Protein AF-A0A9D5Z965-F1 (afdb_monomer_lite)

pLDDT: mean 73.24, std 17.4, range [37.5, 94.12]

Secondary structure (DSSP, 8-state):
-------SSS---EEETT--BTTB---EEE-TT--HHHHHHHHHHHHHHHHHTS---HHHHHHHHHHHHHHHHHHHHHS-SBPTTTSSBHHHHHHHHHHHHHHHHT--HHHHHH------------

Sequence (126 aa):
MIQAACLLKEERFILYPHCQRANDATPVIAWAGWNHLQQAQALAGFFLAMRDQEGWPAERLVPLLGGLLELLPWLQQWHNELDPGFGIGMGDYFAGFVAEELRNLGWSEPEVRAWTPPQSVRRWGA

Radius of gyration: 15.41 Å; chains: 1; bounding box: 47×33×36 Å

Foldseek 3Di:
DFDWPDDDDQWTWTWDPLLADPPGPDTDIDTPPDDLLNVLVVLVVSLCCCCPPVVDALLSSLQSLLVLVVSLVVQVVPQQPQDPVPRGGSSVVSVVVSVVVCVVNVHDPVCSPVDDDDDPPPPDDD

Structure (mmCIF, N/CA/C/O backbone):
data_AF-A0A9D5Z965-F1
#
_entry.id   AF-A0A9D5Z965-F1
#
loop_
_atom_site.group_PDB
_atom_site.id
_atom_site.type_symbol
_atom_site.label_atom_id
_atom_site.label_alt_id
_atom_site.label_comp_id
_atom_site.label_asym_id
_atom_site.label_entity_id
_atom_site.label_seq_id
_atom_site.pdbx_PDB_ins_code
_atom_site.Cartn_x
_atom_site.Cartn_y
_atom_site.Cartn_z
_atom_site.occupancy
_atom_site.B_iso_or_equiv
_atom_site.auth_seq_id
_atom_site.auth_comp_id
_atom_site.auth_asym_id
_atom_site.auth_atom_id
_atom_site.pdbx_PDB_model_num
ATOM 1 N N . MET A 1 1 ? -12.847 -2.385 -1.802 1.00 40.44 1 MET A N 1
ATOM 2 C CA . MET A 1 1 ? -14.029 -1.780 -2.479 1.00 40.44 1 MET A CA 1
ATOM 3 C C . MET A 1 1 ? -13.739 -0.334 -2.877 1.00 40.44 1 MET A C 1
ATOM 5 O O . MET A 1 1 ? -14.222 0.610 -2.259 1.00 40.44 1 MET A O 1
ATOM 9 N N . ILE A 1 2 ? -12.925 -0.172 -3.917 1.00 40.56 2 ILE A N 1
ATOM 10 C CA . ILE A 1 2 ? -12.724 1.095 -4.620 1.00 40.56 2 ILE A CA 1
ATOM 11 C C . ILE A 1 2 ? -13.9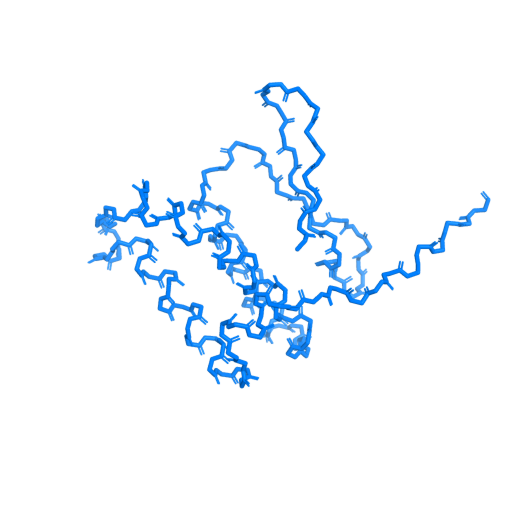46 1.289 -5.528 1.00 40.56 2 ILE A C 1
ATOM 13 O O . ILE A 1 2 ? -14.217 0.447 -6.382 1.00 40.56 2 ILE A O 1
ATOM 17 N N . GLN A 1 3 ? -14.731 2.353 -5.334 1.00 38.38 3 GLN A N 1
ATOM 18 C CA . GLN A 1 3 ? -15.795 2.689 -6.285 1.00 38.38 3 GLN A CA 1
ATOM 19 C C . GLN A 1 3 ? -15.175 3.428 -7.471 1.00 38.38 3 GLN A C 1
ATOM 21 O O . GLN A 1 3 ? -14.956 4.637 -7.427 1.00 38.38 3 GLN A O 1
ATOM 26 N N . ALA A 1 4 ? -14.903 2.687 -8.543 1.00 40.25 4 ALA A N 1
ATOM 27 C CA . ALA A 1 4 ? -14.579 3.260 -9.839 1.00 40.25 4 ALA A CA 1
ATOM 28 C C . ALA A 1 4 ? -15.867 3.787 -10.495 1.00 40.25 4 ALA A C 1
ATOM 30 O O . ALA A 1 4 ? -16.719 3.013 -10.933 1.00 40.25 4 ALA A O 1
ATOM 31 N N . ALA A 1 5 ? -16.020 5.108 -10.568 1.00 40.19 5 ALA A N 1
ATOM 32 C CA . ALA A 1 5 ? -17.024 5.733 -11.421 1.00 40.19 5 ALA A CA 1
ATOM 33 C C . ALA A 1 5 ? -16.434 5.861 -12.833 1.00 40.19 5 ALA A C 1
ATOM 35 O O . ALA A 1 5 ? -15.628 6.746 -13.108 1.00 40.19 5 ALA A O 1
ATOM 36 N N . CYS A 1 6 ? -16.793 4.934 -13.721 1.00 38.41 6 CYS A N 1
ATOM 37 C CA . CYS A 1 6 ? -16.356 4.949 -15.112 1.00 38.41 6 CYS A CA 1
ATOM 38 C C . CYS A 1 6 ? -17.302 5.837 -15.932 1.00 38.41 6 CYS A C 1
ATOM 40 O O . CYS A 1 6 ? -18.370 5.388 -16.345 1.00 38.41 6 CYS A O 1
ATOM 42 N N . LEU A 1 7 ? -16.929 7.097 -16.161 1.00 40.84 7 LEU A N 1
ATOM 43 C CA . LEU A 1 7 ? -17.565 7.941 -17.172 1.00 40.84 7 LEU A CA 1
ATOM 44 C C . LEU A 1 7 ? -16.489 8.483 -18.121 1.00 40.84 7 LEU A C 1
ATOM 46 O O . LEU A 1 7 ? -15.759 9.406 -17.795 1.00 40.84 7 LEU A O 1
ATOM 50 N N . LEU A 1 8 ? -16.466 7.892 -19.318 1.00 39.56 8 LEU A N 1
ATOM 51 C CA . LEU A 1 8 ? -15.705 8.263 -20.517 1.00 39.56 8 LEU A CA 1
ATOM 52 C C . LEU A 1 8 ? -14.207 7.909 -20.599 1.00 39.56 8 LEU A C 1
ATOM 54 O O . LEU A 1 8 ? -13.523 7.572 -19.639 1.00 39.56 8 LEU A O 1
ATOM 58 N N . LYS A 1 9 ? -13.746 7.854 -21.855 1.00 50.88 9 LYS A N 1
ATOM 59 C CA . LYS A 1 9 ? -12.650 6.998 -22.326 1.00 50.88 9 LYS A CA 1
ATOM 60 C C . LYS A 1 9 ? -11.239 7.480 -21.952 1.00 50.88 9 LYS A C 1
ATOM 62 O O . LYS A 1 9 ? -10.343 6.657 -22.041 1.00 50.88 9 LYS A O 1
ATOM 67 N N . GLU A 1 10 ? -11.048 8.714 -21.479 1.00 44.72 10 GLU A N 1
ATOM 68 C CA . GLU A 1 10 ? -9.703 9.297 -21.257 1.00 44.72 10 GLU A CA 1
ATOM 69 C C . GLU A 1 10 ? -9.540 10.120 -19.954 1.00 44.72 10 GLU A C 1
ATOM 71 O O . GLU A 1 10 ? -8.445 10.585 -19.665 1.00 44.72 10 GLU A O 1
ATOM 76 N N . GLU A 1 11 ? -10.567 10.264 -19.107 1.00 42.84 11 GLU A N 1
ATOM 77 C CA . GLU A 1 11 ? -10.434 10.935 -17.798 1.00 42.84 11 GLU A CA 1
ATOM 78 C C . GLU A 1 11 ? -11.118 10.100 -16.704 1.00 42.84 11 GLU A C 1
ATOM 80 O O . GLU A 1 11 ? -12.336 10.082 -16.564 1.00 42.84 11 GLU A O 1
ATOM 85 N N . ARG A 1 12 ? -10.324 9.344 -15.940 1.00 59.06 12 ARG A N 1
ATOM 86 C CA . ARG A 1 12 ? -10.777 8.409 -14.891 1.00 59.06 12 ARG A CA 1
ATOM 87 C C . ARG A 1 12 ? -10.188 8.741 -13.520 1.00 59.06 12 ARG A C 1
ATOM 89 O O . ARG A 1 12 ? -9.107 8.290 -13.161 1.00 59.06 12 ARG A O 1
ATOM 96 N N . PHE A 1 13 ? -10.903 9.518 -12.725 1.00 53.66 13 PHE A N 1
ATOM 97 C CA . PHE A 1 13 ? -10.512 9.738 -11.334 1.00 53.66 13 PHE A CA 1
ATOM 98 C C . PHE A 1 13 ? -10.807 8.482 -10.503 1.00 53.66 13 PHE A C 1
ATOM 100 O O . PHE A 1 13 ? -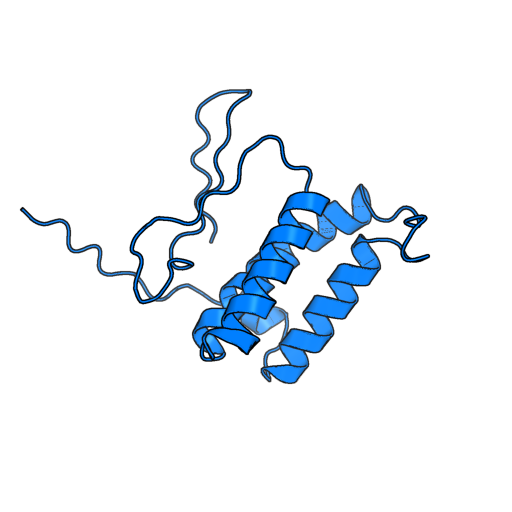11.924 7.961 -10.536 1.00 53.66 13 PHE A O 1
ATOM 107 N N . ILE A 1 14 ? -9.818 7.994 -9.749 1.00 60.44 14 ILE A N 1
ATOM 108 C CA . ILE A 1 14 ? -10.017 6.915 -8.774 1.00 60.44 14 ILE A CA 1
ATOM 109 C C . ILE A 1 14 ? -10.293 7.567 -7.424 1.00 60.44 14 ILE A C 1
ATOM 111 O O . ILE A 1 14 ? -9.432 8.248 -6.864 1.00 60.44 14 ILE A O 1
ATOM 115 N N . LEU A 1 15 ? -11.506 7.371 -6.914 1.00 60.91 15 LEU A N 1
ATOM 116 C CA . LEU A 1 15 ? -11.891 7.820 -5.584 1.00 60.91 15 LEU A CA 1
ATOM 117 C C . LEU A 1 15 ?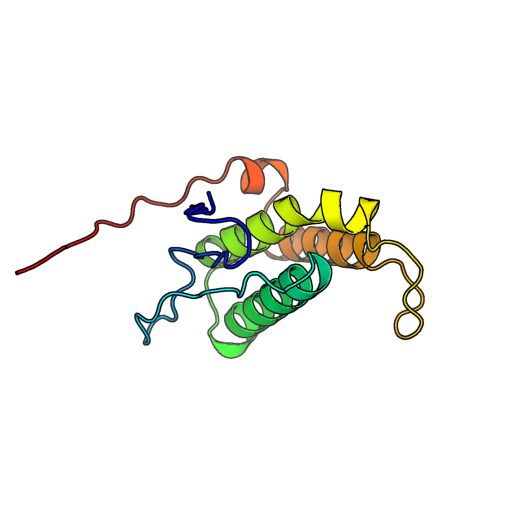 -11.510 6.743 -4.566 1.00 60.91 15 LEU A C 1
ATOM 119 O O . LEU A 1 15 ? -11.952 5.598 -4.684 1.00 60.91 15 LEU A O 1
ATOM 123 N N . TYR A 1 16 ? -10.773 7.130 -3.529 1.00 61.38 16 TYR A N 1
ATOM 124 C CA . TYR A 1 16 ? -10.550 6.292 -2.352 1.00 61.38 16 TYR A CA 1
ATOM 125 C C . TYR A 1 16 ? -11.448 6.772 -1.211 1.00 61.38 16 TYR A C 1
ATOM 127 O O . TYR A 1 16 ? -11.037 7.610 -0.396 1.00 61.38 16 TYR A O 1
ATOM 135 N N . PRO A 1 17 ? -12.704 6.291 -1.139 1.00 59.06 17 PRO A N 1
ATOM 136 C CA . PRO A 1 17 ? -13.565 6.624 -0.017 1.00 59.06 17 PRO A CA 1
ATOM 137 C C . PRO A 1 17 ? -12.911 6.131 1.285 1.00 59.06 17 PRO A C 1
ATOM 139 O O . PRO A 1 17 ? -12.248 5.097 1.300 1.00 59.06 17 PRO A O 1
ATOM 142 N N . HIS A 1 18 ? -13.095 6.878 2.378 1.00 55.00 18 HIS A N 1
ATOM 143 C CA . HIS A 1 18 ? -12.572 6.578 3.727 1.00 55.00 18 HIS A CA 1
ATOM 144 C C . HIS A 1 18 ? -11.067 6.800 3.966 1.00 55.00 18 HIS A C 1
ATOM 146 O O . HIS A 1 18 ? -10.621 6.693 5.106 1.00 55.00 18 HIS A O 1
ATOM 152 N N . CYS A 1 19 ? -10.301 7.203 2.949 1.00 58.75 19 CYS A N 1
ATOM 153 C CA . CYS A 1 19 ? -8.885 7.573 3.102 1.00 58.75 19 CYS A CA 1
ATOM 154 C C . CYS A 1 19 ? -8.678 9.063 3.445 1.00 58.75 19 CYS A C 1
ATOM 156 O O . CYS A 1 19 ? -7.566 9.572 3.382 1.00 58.75 19 CYS A O 1
ATOM 158 N N . GLN A 1 20 ? -9.749 9.778 3.795 1.00 63.97 20 GLN A N 1
ATOM 159 C CA . GLN A 1 20 ? -9.714 11.196 4.170 1.00 63.97 20 GLN A CA 1
ATOM 160 C C . GLN A 1 20 ? -8.902 11.396 5.455 1.00 63.97 20 GLN A C 1
ATOM 162 O O . GLN A 1 20 ? -8.957 10.555 6.362 1.00 63.97 20 GLN A O 1
ATOM 167 N N . ARG A 1 21 ? -8.170 12.512 5.557 1.00 57.62 21 ARG A N 1
ATOM 168 C CA . ARG A 1 21 ? -7.446 12.861 6.788 1.00 57.62 21 ARG A CA 1
ATOM 169 C C . ARG A 1 21 ? -8.437 13.198 7.900 1.00 57.62 21 ARG A C 1
ATOM 171 O O . ARG A 1 21 ? -9.552 13.635 7.647 1.00 57.62 21 ARG A O 1
ATOM 178 N N . ALA A 1 22 ? -8.039 12.998 9.157 1.00 56.78 22 ALA A N 1
ATOM 179 C CA . ALA A 1 22 ? -8.928 13.242 10.298 1.00 56.78 22 ALA A CA 1
ATOM 180 C C . ALA A 1 22 ? -9.410 14.706 10.391 1.00 56.78 22 ALA A C 1
ATOM 182 O O . ALA A 1 22 ? -10.524 14.945 10.845 1.00 56.78 22 ALA A O 1
ATOM 183 N N . ASN A 1 23 ? -8.595 15.660 9.928 1.00 52.22 23 ASN A N 1
ATOM 184 C CA . ASN A 1 23 ? -8.885 17.096 9.969 1.00 52.22 23 ASN A CA 1
ATOM 185 C C . ASN A 1 23 ? -9.179 17.714 8.584 1.00 52.22 23 ASN A C 1
ATOM 187 O O . ASN A 1 23 ? -9.275 18.932 8.466 1.00 52.22 23 ASN A O 1
ATOM 191 N N . ASP A 1 24 ? -9.290 16.897 7.532 1.00 54.44 24 ASP A N 1
ATOM 192 C CA . ASP A 1 24 ? -9.597 17.353 6.173 1.00 54.44 24 ASP A CA 1
ATOM 193 C C . ASP A 1 24 ? -10.556 16.365 5.497 1.00 54.44 24 ASP A C 1
ATOM 195 O O . ASP A 1 24 ? -10.217 15.209 5.237 1.00 54.44 24 ASP A O 1
ATOM 199 N N . ALA A 1 25 ? -11.775 16.834 5.222 1.00 58.09 25 ALA A N 1
ATOM 200 C CA . ALA A 1 25 ? -12.835 16.053 4.588 1.00 58.09 25 ALA A CA 1
ATOM 201 C C . ALA A 1 25 ? -12.633 15.874 3.071 1.00 58.09 25 ALA A C 1
ATOM 203 O O . ALA A 1 25 ? -13.453 15.221 2.414 1.00 58.09 25 ALA A O 1
ATOM 204 N N . THR A 1 26 ? -11.565 16.444 2.504 1.00 59.25 26 THR A N 1
ATOM 205 C CA . THR A 1 26 ? -11.270 16.362 1.075 1.00 59.25 26 THR A CA 1
ATOM 206 C C . THR A 1 26 ? -11.059 14.903 0.657 1.00 59.25 26 THR A C 1
ATOM 208 O O . THR A 1 26 ? -10.215 14.205 1.226 1.00 59.25 26 THR A O 1
ATOM 211 N N . PRO A 1 27 ? -11.840 14.390 -0.311 1.00 60.38 27 PRO A N 1
ATOM 212 C CA . PRO A 1 27 ? -11.680 13.027 -0.797 1.00 60.38 27 PRO A CA 1
ATOM 213 C C . PRO A 1 27 ? -10.302 12.827 -1.434 1.00 60.38 27 PRO A C 1
ATOM 215 O O . PRO A 1 27 ? -9.851 13.648 -2.230 1.00 60.38 27 PRO A O 1
ATOM 218 N N . VAL A 1 28 ? -9.663 11.697 -1.127 1.00 64.31 28 VAL A N 1
ATOM 219 C CA . VAL A 1 28 ? -8.434 11.290 -1.809 1.00 64.31 28 VAL A CA 1
ATOM 220 C C . VAL A 1 28 ? -8.802 10.836 -3.216 1.00 64.31 28 VAL A C 1
ATOM 222 O O . VAL A 1 28 ? -9.529 9.854 -3.405 1.00 64.31 28 VAL A O 1
ATOM 225 N N . ILE A 1 29 ? -8.305 11.586 -4.193 1.00 60.75 29 ILE A N 1
ATOM 226 C CA . ILE A 1 29 ? -8.440 11.303 -5.616 1.00 60.75 29 ILE A CA 1
ATOM 227 C C . ILE A 1 29 ? -7.068 10.917 -6.171 1.00 60.75 29 ILE A C 1
ATOM 229 O O . ILE A 1 29 ? -6.079 11.599 -5.909 1.00 60.75 29 ILE A O 1
ATOM 233 N N . ALA A 1 30 ? -7.001 9.836 -6.944 1.00 56.81 30 ALA A N 1
ATOM 234 C CA . ALA A 1 30 ? -5.879 9.596 -7.847 1.00 56.81 30 ALA A CA 1
ATOM 235 C C . ALA A 1 30 ? -6.292 9.957 -9.279 1.00 56.81 30 ALA A C 1
ATOM 237 O O . ALA A 1 30 ? -7.446 9.761 -9.676 1.00 56.81 30 ALA A O 1
ATOM 238 N N . TRP A 1 31 ? -5.355 10.518 -10.043 1.00 56.91 31 TRP A N 1
ATOM 239 C CA . TRP A 1 31 ? -5.574 10.916 -11.432 1.00 56.91 31 TRP A CA 1
ATOM 240 C C . TRP A 1 31 ? -5.376 9.733 -12.391 1.00 56.91 31 TRP A C 1
ATOM 242 O O . TRP A 1 31 ? -4.479 8.915 -12.219 1.00 56.91 31 TRP A O 1
ATOM 252 N N . ALA A 1 32 ? -6.212 9.680 -13.425 1.00 51.91 32 ALA A N 1
ATOM 253 C CA . ALA A 1 32 ? -6.331 8.599 -14.408 1.00 51.91 32 ALA A CA 1
ATOM 254 C C . ALA A 1 32 ? -5.093 8.301 -15.254 1.00 51.91 32 ALA A C 1
ATOM 256 O O . ALA A 1 32 ? -5.009 7.232 -15.850 1.00 51.91 32 ALA A O 1
ATOM 257 N N . GLY A 1 33 ? -4.197 9.283 -15.388 1.00 53.03 33 GLY A N 1
ATOM 258 C CA . GLY A 1 33 ? -2.987 9.168 -16.200 1.00 53.03 33 GLY A CA 1
ATOM 259 C C . GLY A 1 33 ? -1.858 8.415 -15.499 1.00 53.03 33 GLY A C 1
ATOM 260 O O . GLY A 1 33 ? -0.775 8.292 -16.063 1.00 53.03 33 GLY A O 1
ATOM 261 N N . TRP A 1 34 ? -2.080 7.950 -14.266 1.00 59.31 34 TRP A N 1
ATOM 262 C CA . TRP A 1 34 ? -1.087 7.194 -13.519 1.00 59.31 34 TRP A CA 1
ATOM 263 C C . TRP A 1 34 ? -1.052 5.738 -13.967 1.00 59.31 34 TRP A C 1
ATOM 265 O O . TRP A 1 34 ? -2.080 5.065 -14.035 1.00 59.31 34 TRP A O 1
ATOM 275 N N . ASN A 1 35 ? 0.152 5.238 -14.246 1.00 72.38 35 ASN A N 1
ATOM 276 C CA . ASN A 1 35 ? 0.351 3.800 -14.394 1.00 72.38 35 ASN A CA 1
ATOM 277 C C . ASN A 1 35 ? 0.216 3.106 -13.019 1.00 72.38 35 ASN A C 1
ATOM 279 O O . ASN A 1 35 ? 0.286 3.750 -11.968 1.00 72.38 35 ASN A O 1
ATOM 283 N N . HIS A 1 36 ? 0.015 1.785 -13.009 1.00 79.00 36 HIS A N 1
ATOM 284 C CA . HIS A 1 36 ? -0.192 1.028 -11.766 1.00 79.00 36 HIS A CA 1
ATOM 285 C C . HIS A 1 36 ? 0.973 1.201 -10.776 1.00 79.00 36 HIS A C 1
ATOM 287 O O . HIS A 1 36 ? 0.759 1.189 -9.565 1.00 79.00 36 HIS A O 1
ATOM 293 N N . LEU A 1 37 ? 2.190 1.425 -11.286 1.00 81.44 37 LEU A N 1
ATOM 294 C CA . LEU A 1 37 ? 3.375 1.717 -10.482 1.00 81.44 37 LEU A CA 1
ATOM 295 C C . LEU A 1 37 ? 3.266 3.047 -9.727 1.00 81.44 37 LEU A C 1
ATOM 297 O O . LEU A 1 37 ? 3.469 3.080 -8.516 1.00 81.44 37 LEU A O 1
ATOM 301 N N . GLN A 1 38 ? 2.886 4.127 -10.406 1.00 82.12 38 GLN A N 1
ATOM 302 C CA . GLN A 1 38 ? 2.672 5.438 -9.787 1.00 82.12 38 GLN A CA 1
ATOM 303 C C . GLN A 1 38 ? 1.547 5.390 -8.748 1.00 82.12 38 GLN A C 1
ATOM 305 O O . GLN A 1 38 ? 1.667 5.977 -7.673 1.00 82.12 38 GLN A O 1
ATOM 310 N N . GLN A 1 39 ? 0.481 4.638 -9.030 1.00 82.50 39 GLN A N 1
ATOM 311 C CA . GLN A 1 39 ? -0.603 4.416 -8.075 1.00 82.50 39 GLN A CA 1
ATOM 312 C C . GLN A 1 39 ? -0.116 3.673 -6.821 1.00 82.50 39 GLN A C 1
ATOM 314 O O . GLN A 1 39 ? -0.435 4.090 -5.708 1.00 82.50 39 GLN A O 1
ATOM 319 N N . ALA A 1 40 ? 0.692 2.622 -6.982 1.00 86.81 40 ALA A N 1
ATOM 320 C CA . ALA A 1 40 ? 1.259 1.868 -5.866 1.00 86.81 40 ALA A CA 1
ATOM 321 C C . ALA A 1 40 ? 2.244 2.703 -5.033 1.00 86.81 40 ALA A C 1
ATOM 323 O O . ALA A 1 40 ? 2.163 2.703 -3.807 1.00 86.81 40 ALA A O 1
ATOM 324 N N . GLN A 1 41 ? 3.111 3.483 -5.683 1.00 87.38 41 GLN A N 1
ATOM 325 C CA . GLN A 1 41 ? 4.042 4.398 -5.015 1.00 87.38 41 GLN A CA 1
ATOM 326 C C . GLN A 1 41 ? 3.308 5.454 -4.184 1.00 87.38 41 GLN A C 1
ATOM 328 O O . GLN A 1 41 ? 3.651 5.678 -3.023 1.00 87.38 41 GLN A O 1
ATOM 333 N N . ALA A 1 42 ? 2.273 6.077 -4.750 1.00 87.06 42 ALA A N 1
ATOM 334 C CA . ALA A 1 42 ? 1.477 7.065 -4.034 1.00 87.06 42 ALA A CA 1
ATOM 335 C C . ALA A 1 42 ? 0.719 6.447 -2.850 1.00 87.06 42 ALA A C 1
ATOM 337 O O . ALA A 1 42 ? 0.685 7.036 -1.770 1.00 87.06 42 ALA A O 1
ATOM 338 N N . LEU A 1 43 ? 0.142 5.255 -3.032 1.00 87.75 43 LEU A N 1
ATOM 339 C CA . LEU A 1 43 ? -0.610 4.567 -1.985 1.00 87.75 43 LEU A CA 1
ATOM 340 C C . LEU A 1 43 ? 0.302 4.100 -0.840 1.00 87.75 43 LEU A C 1
ATOM 342 O O . LEU A 1 43 ? -0.040 4.296 0.324 1.00 87.75 43 LEU A O 1
ATOM 346 N N . ALA A 1 44 ? 1.486 3.568 -1.155 1.00 88.31 44 ALA A N 1
ATOM 347 C CA . ALA A 1 44 ? 2.495 3.201 -0.162 1.00 88.31 44 ALA A CA 1
ATOM 348 C C . ALA A 1 44 ? 3.045 4.430 0.579 1.00 88.31 44 ALA A C 1
ATOM 350 O O . ALA A 1 44 ? 3.134 4.422 1.805 1.00 88.31 44 ALA A O 1
ATOM 351 N N . GLY A 1 45 ? 3.340 5.521 -0.137 1.00 88.56 45 GLY A N 1
ATOM 352 C CA . GLY A 1 45 ? 3.768 6.777 0.482 1.00 88.56 45 GLY A CA 1
ATOM 353 C C . GLY A 1 45 ? 2.708 7.356 1.422 1.00 88.56 45 GLY A C 1
ATOM 354 O O . GLY A 1 45 ? 3.025 7.806 2.523 1.00 88.56 45 GLY A O 1
ATOM 355 N N . PHE A 1 46 ? 1.434 7.289 1.027 1.00 86.62 46 PHE A N 1
ATOM 356 C CA . PHE A 1 46 ? 0.323 7.702 1.878 1.00 86.62 46 PHE A CA 1
ATOM 357 C C . PHE A 1 46 ? 0.171 6.801 3.110 1.00 86.62 46 PHE A C 1
ATOM 359 O O . PHE A 1 46 ? 0.015 7.318 4.214 1.00 86.62 46 PHE A O 1
ATOM 366 N N . PHE A 1 47 ? 0.272 5.479 2.945 1.00 89.81 47 PHE A N 1
ATOM 367 C CA . PHE A 1 47 ? 0.256 4.521 4.054 1.00 89.81 47 PHE A CA 1
ATOM 368 C C . PHE A 1 47 ? 1.331 4.849 5.097 1.00 89.81 47 PHE A C 1
ATOM 370 O O . PHE A 1 47 ? 1.013 4.986 6.277 1.00 89.81 47 PHE A O 1
ATOM 377 N N . LEU A 1 48 ? 2.577 5.054 4.658 1.00 90.12 48 LEU A N 1
ATOM 378 C CA . LEU A 1 48 ? 3.694 5.387 5.544 1.00 90.12 48 LEU A CA 1
ATOM 379 C C . LEU A 1 48 ? 3.463 6.718 6.265 1.00 90.12 48 LEU A C 1
ATOM 381 O O . LEU A 1 48 ? 3.649 6.802 7.474 1.00 90.12 48 LEU A O 1
ATOM 385 N N . ALA A 1 49 ? 2.979 7.744 5.560 1.00 87.69 49 ALA A N 1
ATOM 386 C CA . ALA A 1 49 ? 2.659 9.026 6.182 1.00 87.69 49 ALA A CA 1
ATOM 387 C C . ALA A 1 49 ? 1.563 8.894 7.256 1.00 87.69 49 ALA A C 1
ATOM 389 O O . ALA A 1 49 ? 1.695 9.456 8.341 1.00 87.69 49 ALA A O 1
ATOM 390 N N . MET A 1 50 ? 0.494 8.137 6.986 1.00 87.81 50 MET A N 1
ATOM 391 C CA . MET A 1 50 ? -0.595 7.948 7.954 1.00 87.81 50 MET A CA 1
ATOM 392 C C . MET A 1 50 ? -0.173 7.091 9.154 1.00 87.81 50 MET A C 1
ATOM 394 O O . MET A 1 50 ? -0.633 7.335 10.269 1.00 87.81 50 MET A O 1
ATOM 398 N N . ARG A 1 51 ? 0.713 6.112 8.949 1.00 88.94 51 ARG A N 1
ATOM 399 C CA . ARG A 1 51 ? 1.270 5.280 10.021 1.00 88.94 51 ARG A CA 1
ATOM 400 C C . ARG A 1 51 ? 2.245 6.069 10.896 1.00 88.94 51 ARG A C 1
ATOM 402 O O . ARG A 1 51 ? 2.084 6.090 12.111 1.00 88.94 51 ARG A O 1
ATOM 409 N N . ASP A 1 52 ? 3.216 6.739 10.280 1.00 89.25 52 ASP A N 1
ATOM 410 C CA . ASP A 1 52 ? 4.374 7.294 10.988 1.00 89.25 52 ASP A CA 1
ATOM 411 C C . ASP A 1 52 ? 4.138 8.728 11.490 1.00 89.25 52 ASP A C 1
ATOM 413 O O . ASP A 1 52 ? 4.669 9.104 12.532 1.00 89.25 52 ASP A O 1
ATOM 417 N N . GLN A 1 53 ? 3.347 9.539 10.775 1.00 86.38 53 GLN A N 1
ATOM 418 C CA . GLN A 1 53 ? 3.104 10.946 11.138 1.00 86.38 53 GLN A CA 1
ATOM 419 C C . GLN A 1 53 ? 1.785 11.134 11.893 1.00 86.38 53 GLN A C 1
ATOM 421 O O . GLN A 1 53 ? 1.727 11.897 12.852 1.00 86.38 53 GLN A O 1
ATOM 426 N N . GLU A 1 54 ? 0.726 10.449 11.458 1.00 81.19 54 GLU A N 1
ATOM 427 C CA . GLU A 1 54 ? -0.626 10.604 12.018 1.00 81.19 54 GLU A CA 1
ATOM 428 C C . GLU A 1 54 ? -0.991 9.491 13.016 1.00 81.19 54 GLU A C 1
ATOM 430 O O . GLU A 1 54 ? -2.010 9.595 13.700 1.00 81.19 54 GLU A O 1
ATOM 435 N N . GLY A 1 55 ? -0.189 8.421 13.109 1.00 86.94 55 GLY A N 1
ATOM 436 C CA . GLY A 1 55 ? -0.385 7.337 14.075 1.00 86.94 55 GLY A CA 1
ATOM 437 C C . GLY A 1 55 ? -1.711 6.591 13.909 1.00 86.94 55 GLY A C 1
ATOM 438 O O . GLY A 1 55 ? -2.353 6.246 14.902 1.00 86.94 55 GLY A O 1
ATOM 439 N N . TRP A 1 56 ? -2.174 6.392 12.671 1.00 85.00 56 TRP A N 1
ATOM 440 C CA . TRP A 1 56 ? -3.455 5.726 12.429 1.00 85.00 56 TRP A CA 1
ATOM 441 C C . TRP A 1 56 ? -3.476 4.292 12.979 1.00 85.00 56 TRP A C 1
ATOM 443 O O . TRP A 1 56 ? -2.484 3.571 12.865 1.00 85.00 56 TRP A O 1
ATOM 453 N N . PRO A 1 57 ? -4.620 3.846 13.531 1.00 83.31 57 PRO A N 1
ATOM 454 C CA . PRO A 1 57 ? -4.756 2.486 14.027 1.00 83.31 57 PRO A CA 1
ATOM 455 C C . PRO A 1 57 ? -4.825 1.486 12.862 1.00 83.31 57 PRO A C 1
ATOM 457 O O . PRO A 1 57 ? -5.222 1.836 11.742 1.00 83.31 57 PRO A O 1
ATOM 460 N N . ALA A 1 58 ? -4.452 0.232 13.131 1.00 82.75 58 ALA A N 1
ATOM 461 C CA . ALA A 1 58 ? -4.307 -0.817 12.122 1.00 82.75 58 ALA A CA 1
ATOM 462 C C . ALA A 1 58 ? -5.571 -0.994 11.265 1.00 82.75 58 ALA A C 1
ATOM 464 O O . ALA A 1 58 ? -5.481 -1.097 10.044 1.00 82.75 58 ALA A O 1
ATOM 465 N N . GLU A 1 59 ? -6.758 -0.917 11.868 1.00 80.88 59 GLU A N 1
ATOM 466 C CA . GLU A 1 59 ? -8.050 -1.085 11.193 1.00 80.88 59 GLU A CA 1
ATOM 467 C C . GLU A 1 59 ? -8.287 -0.040 10.095 1.00 80.88 59 GLU A C 1
ATOM 469 O O . GLU A 1 59 ? -9.028 -0.287 9.143 1.00 80.88 59 GLU A O 1
ATOM 474 N N . ARG A 1 60 ? -7.652 1.132 10.216 1.00 82.44 60 ARG A N 1
ATOM 475 C CA . ARG A 1 60 ? -7.731 2.216 9.232 1.00 82.44 60 ARG A CA 1
ATOM 476 C C . ARG A 1 60 ? -6.623 2.136 8.178 1.00 82.44 60 ARG A C 1
ATOM 478 O O . ARG A 1 60 ? -6.780 2.705 7.102 1.00 82.44 60 ARG A O 1
ATOM 485 N N . LEU A 1 61 ? -5.534 1.424 8.466 1.00 85.88 61 LEU A N 1
ATOM 486 C CA . LEU A 1 61 ? -4.404 1.203 7.557 1.00 85.88 61 LEU A CA 1
ATOM 487 C C . LEU A 1 61 ? -4.607 -0.018 6.645 1.00 85.88 61 LEU A C 1
ATOM 489 O O . LEU A 1 61 ? -4.224 0.017 5.477 1.00 85.88 61 LEU A O 1
ATOM 493 N N . VAL A 1 62 ? -5.272 -1.063 7.146 1.00 86.31 62 VAL A N 1
ATOM 494 C CA . VAL A 1 62 ? -5.650 -2.282 6.405 1.00 86.31 62 VAL A CA 1
ATOM 495 C C . VAL A 1 62 ? -6.250 -2.016 5.012 1.00 86.31 62 VAL A C 1
ATOM 497 O O . VAL A 1 62 ? -5.782 -2.641 4.058 1.00 86.31 62 VAL A O 1
ATOM 500 N N . PRO A 1 63 ? -7.211 -1.089 4.809 1.00 84.88 63 PRO A N 1
ATOM 501 C CA . PRO A 1 63 ? -7.740 -0.812 3.469 1.00 84.88 63 PRO A CA 1
ATOM 502 C C . PRO A 1 63 ? -6.697 -0.313 2.463 1.00 84.88 63 PRO A C 1
ATOM 504 O O . PRO A 1 63 ? -6.836 -0.579 1.269 1.00 84.88 63 PRO A O 1
ATOM 507 N N . LEU A 1 64 ? -5.660 0.398 2.914 1.00 86.69 64 LEU A N 1
ATOM 5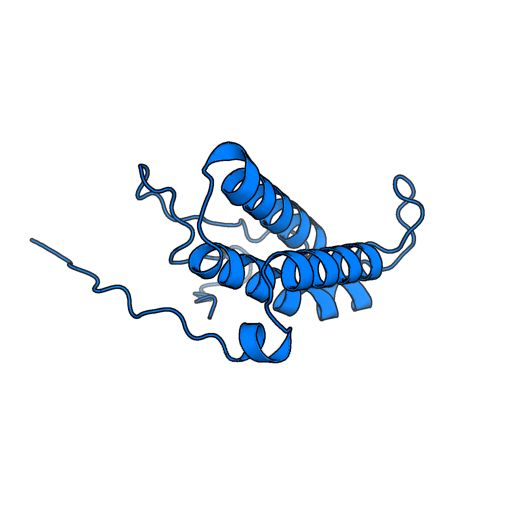08 C CA . LEU A 1 64 ? -4.594 0.887 2.034 1.00 86.69 64 LEU A CA 1
ATOM 509 C C . LEU A 1 64 ? -3.735 -0.281 1.533 1.00 86.69 64 LEU A C 1
ATOM 511 O O . LEU A 1 64 ? -3.425 -0.353 0.346 1.00 86.69 64 LEU A O 1
ATOM 515 N N . LEU A 1 65 ? -3.427 -1.238 2.414 1.00 88.69 65 LEU A N 1
ATOM 516 C CA . LEU A 1 65 ? -2.738 -2.477 2.041 1.00 88.69 65 LEU A CA 1
ATOM 517 C C . LEU A 1 65 ? -3.605 -3.355 1.131 1.00 88.69 65 LEU A C 1
ATOM 519 O O . LEU A 1 65 ? -3.095 -3.930 0.173 1.00 88.69 65 LEU A O 1
ATOM 523 N N . GLY A 1 66 ? -4.921 -3.397 1.357 1.00 87.75 66 GLY A N 1
ATOM 524 C CA . GLY A 1 66 ? -5.865 -4.052 0.448 1.00 87.75 66 GLY A CA 1
ATOM 525 C C . GLY A 1 66 ? -5.851 -3.442 -0.958 1.00 87.75 66 GLY A C 1
ATOM 526 O O . GLY A 1 66 ? -5.813 -4.173 -1.944 1.00 87.75 66 GLY A O 1
ATOM 527 N N . GLY A 1 67 ? -5.789 -2.111 -1.063 1.00 85.44 67 GLY A N 1
ATOM 528 C CA . GLY A 1 67 ? -5.629 -1.427 -2.349 1.00 85.44 67 GLY A CA 1
ATOM 529 C C . GLY A 1 67 ? -4.309 -1.766 -3.048 1.00 85.44 67 GLY A C 1
ATOM 530 O O . GLY A 1 67 ? -4.295 -1.964 -4.260 1.00 85.44 67 GLY A O 1
ATOM 531 N N . LEU A 1 68 ? -3.208 -1.906 -2.300 1.00 88.44 68 LEU A N 1
ATOM 532 C CA . LEU A 1 68 ? -1.933 -2.368 -2.860 1.00 88.44 68 LEU A CA 1
ATOM 533 C C . LEU A 1 68 ? -2.017 -3.820 -3.352 1.00 88.44 68 LEU A C 1
ATOM 535 O O . LEU A 1 68 ? -1.541 -4.104 -4.449 1.00 88.44 68 LEU A O 1
ATOM 539 N N . LEU A 1 69 ? -2.673 -4.719 -2.606 1.00 88.06 69 LEU A N 1
ATOM 540 C CA . LEU A 1 69 ? -2.898 -6.111 -3.026 1.00 88.06 69 LEU A CA 1
ATOM 541 C C . LEU A 1 69 ? -3.673 -6.212 -4.346 1.00 88.06 69 LEU A C 1
ATOM 543 O O . LEU A 1 69 ? -3.375 -7.085 -5.159 1.00 88.06 69 LEU A O 1
ATOM 547 N N . GLU A 1 70 ? -4.650 -5.331 -4.573 1.00 86.44 70 GLU A N 1
ATOM 548 C CA . GLU A 1 70 ? -5.398 -5.265 -5.838 1.00 86.44 70 GLU A CA 1
ATOM 549 C C . GLU A 1 70 ? -4.511 -4.812 -7.018 1.00 86.44 70 GLU A C 1
ATOM 551 O O . GLU A 1 70 ? -4.760 -5.197 -8.163 1.00 86.44 70 GLU A O 1
ATOM 556 N N . LEU A 1 71 ? -3.451 -4.039 -6.752 1.00 86.69 71 LEU A N 1
ATOM 557 C CA . LEU A 1 71 ? -2.503 -3.557 -7.762 1.00 86.69 71 LEU A CA 1
ATOM 558 C C . LEU A 1 71 ? -1.371 -4.548 -8.060 1.00 86.69 71 LEU A C 1
ATOM 560 O O . LEU A 1 71 ? -0.823 -4.511 -9.164 1.00 86.69 71 LEU A O 1
ATOM 564 N N . LEU A 1 72 ? -1.035 -5.449 -7.128 1.00 89.12 72 LEU A N 1
ATOM 565 C CA . LEU A 1 72 ? 0.083 -6.392 -7.281 1.00 89.12 72 LEU A CA 1
ATOM 566 C C . LEU A 1 72 ? 0.054 -7.209 -8.582 1.00 89.12 72 LEU A C 1
ATOM 568 O O . LEU A 1 72 ? 1.093 -7.254 -9.240 1.00 89.12 72 LEU A O 1
ATOM 572 N N . PRO A 1 73 ? -1.073 -7.810 -9.022 1.00 88.44 73 PRO A N 1
ATOM 573 C CA . PRO A 1 73 ? -1.084 -8.584 -10.265 1.00 88.44 73 PRO A CA 1
ATOM 574 C C . PRO A 1 73 ? -0.690 -7.744 -11.486 1.00 88.44 73 PRO A C 1
ATOM 576 O O . PRO A 1 73 ? 0.023 -8.215 -12.370 1.00 88.44 73 PRO A O 1
ATOM 579 N N . TRP A 1 74 ? -1.100 -6.473 -11.513 1.00 87.06 74 TRP A N 1
ATOM 580 C CA . TRP A 1 74 ? -0.775 -5.546 -12.596 1.00 87.06 74 TRP A CA 1
ATOM 581 C C . TRP A 1 74 ? 0.683 -5.096 -12.547 1.00 87.06 74 TRP A C 1
ATOM 583 O O . TRP A 1 74 ? 1.326 -4.981 -13.590 1.00 87.06 74 TRP A O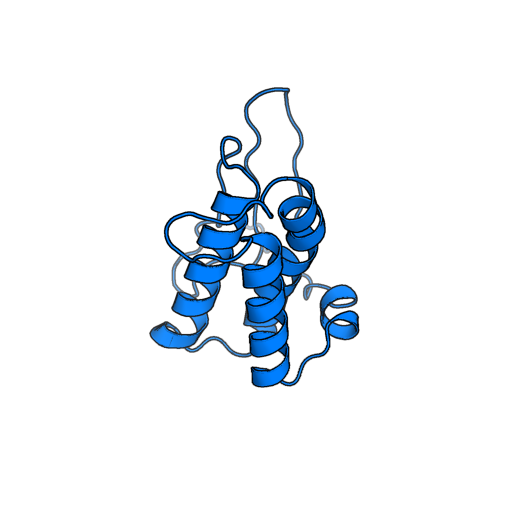 1
ATOM 593 N N . LEU A 1 75 ? 1.224 -4.882 -11.345 1.00 86.69 75 LEU A N 1
ATOM 594 C CA . LEU A 1 75 ? 2.639 -4.569 -11.158 1.00 86.69 75 LEU A CA 1
ATOM 595 C C . LEU A 1 75 ? 3.527 -5.737 -11.591 1.00 86.69 75 LEU A C 1
ATOM 597 O O . LEU A 1 75 ? 4.495 -5.527 -12.313 1.00 86.69 75 LEU A O 1
ATOM 601 N N . GLN A 1 76 ? 3.168 -6.962 -11.209 1.00 87.81 76 GLN A N 1
ATOM 602 C CA . GLN A 1 76 ? 3.893 -8.169 -11.605 1.00 87.81 76 GLN A CA 1
ATOM 603 C C . GLN A 1 76 ? 3.855 -8.393 -13.119 1.00 87.81 76 GLN A C 1
ATOM 605 O O . GLN A 1 76 ? 4.851 -8.806 -13.708 1.00 87.81 76 GLN A O 1
ATOM 610 N N . GLN A 1 77 ? 2.724 -8.098 -13.761 1.00 86.19 77 GLN A N 1
ATOM 611 C CA . GLN A 1 77 ? 2.563 -8.317 -15.194 1.00 86.19 77 GLN A CA 1
ATOM 612 C C . GLN A 1 77 ? 3.254 -7.250 -16.056 1.00 86.19 77 GLN A C 1
ATOM 614 O O . GLN A 1 77 ? 3.808 -7.589 -17.099 1.00 86.19 77 GLN A O 1
ATOM 619 N N . TRP A 1 78 ? 3.206 -5.975 -15.656 1.00 83.88 78 TRP A N 1
ATOM 620 C CA . TRP A 1 78 ? 3.587 -4.854 -16.531 1.00 83.88 78 TRP A CA 1
ATOM 621 C C . TRP A 1 78 ? 4.739 -3.992 -16.003 1.00 83.88 78 TRP A C 1
ATOM 623 O O . TRP A 1 78 ? 5.285 -3.190 -16.755 1.00 83.88 78 TRP A O 1
ATOM 633 N N . HIS A 1 79 ? 5.109 -4.129 -14.728 1.00 79.06 79 HIS A N 1
ATOM 634 C CA . HIS A 1 79 ? 6.100 -3.280 -14.056 1.00 79.06 79 HIS A CA 1
ATOM 635 C C . HIS A 1 79 ? 7.127 -4.086 -13.241 1.00 79.06 79 HIS A C 1
ATOM 637 O O . HIS A 1 79 ? 7.725 -3.556 -12.308 1.00 79.06 79 HIS A O 1
ATOM 643 N N . ASN A 1 80 ? 7.341 -5.364 -13.571 1.00 81.62 80 ASN A N 1
ATOM 644 C CA . ASN A 1 80 ? 8.317 -6.211 -12.875 1.00 81.62 80 ASN A CA 1
ATOM 645 C C . ASN A 1 80 ? 9.669 -6.322 -13.587 1.00 81.62 80 ASN A C 1
ATOM 647 O O . ASN A 1 80 ? 10.510 -7.133 -13.207 1.00 81.62 80 ASN A O 1
ATOM 651 N N . GLU A 1 81 ? 9.890 -5.507 -14.616 1.00 77.12 81 GLU A N 1
ATOM 652 C CA . GLU A 1 81 ? 11.234 -5.305 -15.147 1.00 77.12 81 GLU A CA 1
ATOM 653 C C . GLU A 1 81 ? 12.123 -4.687 -14.063 1.00 77.12 81 GLU A C 1
ATOM 655 O O . GLU A 1 81 ? 11.655 -3.905 -13.231 1.00 77.12 81 GLU A O 1
ATOM 660 N N . LEU A 1 82 ? 13.400 -5.075 -14.054 1.00 77.50 82 LEU A N 1
ATOM 661 C CA . LEU A 1 82 ? 14.364 -4.590 -13.072 1.00 77.50 82 LEU A CA 1
ATOM 662 C C . LEU A 1 82 ? 14.464 -3.070 -13.160 1.00 77.50 82 LEU A C 1
ATOM 664 O O . LEU A 1 82 ? 14.907 -2.526 -14.174 1.00 77.50 82 LEU A O 1
ATOM 668 N N . ASP A 1 83 ? 14.082 -2.397 -12.080 1.00 74.25 83 ASP A N 1
ATOM 669 C CA . ASP A 1 83 ? 14.211 -0.953 -12.016 1.00 74.25 83 ASP A CA 1
ATOM 670 C C . ASP A 1 83 ? 15.700 -0.567 -11.896 1.00 74.25 83 ASP A C 1
ATOM 672 O O . ASP A 1 83 ? 16.395 -1.096 -11.021 1.00 74.25 83 ASP A O 1
ATOM 676 N N . PRO A 1 84 ? 16.222 0.355 -12.727 1.00 68.62 84 PRO A N 1
ATOM 677 C CA . PRO A 1 84 ? 17.630 0.756 -12.693 1.00 68.62 84 PRO A CA 1
ATOM 678 C C . PRO A 1 84 ? 18.085 1.401 -11.376 1.00 68.62 84 PRO A C 1
ATOM 680 O O . PRO A 1 84 ? 19.281 1.414 -11.092 1.00 68.62 84 PRO A O 1
ATOM 683 N N . GLY A 1 85 ? 17.163 1.967 -10.591 1.00 74.06 85 GLY A N 1
ATOM 684 C CA . GLY A 1 85 ? 17.454 2.603 -9.307 1.00 74.06 85 GLY A CA 1
ATOM 685 C C . GLY A 1 85 ? 17.443 1.626 -8.133 1.00 74.06 85 GLY A C 1
ATOM 686 O O . GLY A 1 85 ? 18.259 1.762 -7.223 1.00 74.06 85 GLY A O 1
ATOM 687 N N . PHE A 1 86 ? 16.551 0.633 -8.158 1.00 69.25 86 PHE A N 1
ATOM 688 C CA . PHE A 1 86 ? 16.372 -0.308 -7.045 1.00 69.25 86 PHE A CA 1
ATOM 689 C C . PHE A 1 86 ? 16.983 -1.696 -7.289 1.00 69.25 86 PHE A C 1
ATOM 691 O O . PHE A 1 86 ? 17.196 -2.439 -6.333 1.00 69.25 86 PHE A O 1
ATOM 698 N N . GLY A 1 87 ? 17.272 -2.066 -8.540 1.00 78.75 87 GLY A N 1
ATOM 699 C CA . GLY A 1 87 ? 17.841 -3.371 -8.897 1.00 78.75 87 GLY A CA 1
ATOM 700 C C . GLY A 1 87 ? 16.900 -4.559 -8.662 1.00 78.75 87 GLY A C 1
ATOM 701 O O . GLY A 1 87 ? 17.353 -5.701 -8.640 1.00 78.75 87 GLY A O 1
ATOM 702 N N . ILE A 1 88 ? 15.605 -4.300 -8.476 1.00 82.12 88 ILE A N 1
ATOM 703 C CA . ILE A 1 88 ? 14.541 -5.287 -8.261 1.00 82.12 88 ILE A CA 1
ATOM 704 C C . ILE A 1 88 ? 13.319 -4.894 -9.098 1.00 82.12 88 ILE A C 1
ATOM 706 O O . ILE A 1 88 ? 13.103 -3.710 -9.369 1.00 82.12 88 ILE A O 1
ATOM 710 N N . GLY A 1 89 ? 12.530 -5.881 -9.524 1.00 86.19 89 GLY A N 1
ATOM 711 C CA . GLY A 1 89 ? 11.242 -5.632 -10.163 1.00 86.19 89 GLY A CA 1
ATOM 712 C C . GLY A 1 89 ? 10.281 -4.960 -9.185 1.00 86.19 89 GLY A C 1
ATOM 713 O O . GLY A 1 89 ? 10.173 -5.363 -8.024 1.00 86.19 89 GLY A O 1
ATOM 714 N N . MET A 1 90 ? 9.585 -3.909 -9.625 1.00 84.31 90 MET A N 1
ATOM 715 C CA . MET A 1 90 ? 8.702 -3.162 -8.724 1.00 84.31 90 MET A CA 1
ATOM 716 C C . MET A 1 90 ? 7.511 -4.003 -8.246 1.00 84.31 90 MET A C 1
ATOM 718 O O . MET A 1 90 ? 7.030 -3.796 -7.134 1.00 84.31 90 MET A O 1
ATOM 722 N N . GLY A 1 91 ? 7.060 -4.985 -9.032 1.00 87.69 91 GLY A N 1
ATOM 723 C CA . GLY A 1 91 ? 6.047 -5.950 -8.595 1.00 87.69 91 GLY A CA 1
ATOM 724 C C . GLY A 1 91 ? 6.495 -6.767 -7.383 1.00 87.69 91 GLY A C 1
ATOM 725 O O . GLY A 1 91 ? 5.756 -6.859 -6.402 1.00 87.69 91 GLY A O 1
ATOM 726 N N . ASP A 1 92 ? 7.718 -7.293 -7.417 1.00 88.38 92 ASP A N 1
ATOM 727 C CA . ASP A 1 92 ? 8.296 -8.063 -6.311 1.00 88.38 92 ASP A CA 1
ATOM 728 C C . ASP A 1 92 ? 8.591 -7.183 -5.091 1.00 88.38 92 ASP A C 1
ATOM 730 O O . ASP A 1 92 ? 8.332 -7.582 -3.954 1.00 88.38 92 ASP A O 1
ATOM 734 N N . TYR A 1 93 ? 9.059 -5.953 -5.322 1.00 90.81 93 TYR A N 1
ATOM 735 C CA . TYR A 1 93 ? 9.266 -4.969 -4.262 1.00 90.81 93 TYR A CA 1
ATOM 736 C C . TYR A 1 93 ? 7.971 -4.677 -3.492 1.00 90.81 93 TYR A C 1
ATOM 738 O O . TYR A 1 93 ? 7.934 -4.804 -2.266 1.00 90.81 93 TYR A O 1
ATOM 746 N N . PHE A 1 94 ? 6.889 -4.327 -4.198 1.00 90.88 94 PHE A N 1
ATOM 747 C CA . PHE A 1 94 ? 5.613 -4.019 -3.551 1.00 90.88 94 PHE A CA 1
ATOM 748 C C . PHE A 1 94 ? 4.969 -5.252 -2.912 1.00 90.88 94 PHE A C 1
ATOM 750 O O . PHE A 1 94 ? 4.322 -5.117 -1.874 1.00 90.88 94 PHE A O 1
ATOM 757 N N . ALA A 1 95 ? 5.172 -6.450 -3.468 1.00 91.25 95 ALA A N 1
ATOM 758 C CA . ALA A 1 95 ? 4.716 -7.685 -2.834 1.00 91.25 95 ALA A CA 1
ATOM 759 C C . ALA A 1 95 ? 5.410 -7.907 -1.478 1.00 91.25 95 ALA A C 1
ATOM 761 O O . ALA A 1 95 ? 4.745 -8.190 -0.481 1.00 91.25 95 ALA A O 1
ATOM 762 N N . GLY A 1 96 ? 6.731 -7.704 -1.420 1.00 92.62 96 GLY A N 1
ATOM 763 C CA . GLY A 1 96 ? 7.499 -7.763 -0.175 1.00 92.62 96 GLY A CA 1
ATOM 764 C C . GLY A 1 96 ? 7.055 -6.710 0.841 1.00 92.62 96 GLY A C 1
ATOM 765 O O . GLY A 1 96 ? 6.824 -7.043 2.003 1.00 92.62 96 GLY A O 1
ATOM 766 N N . PHE A 1 97 ? 6.859 -5.468 0.387 1.00 92.94 97 PHE A N 1
ATOM 767 C CA . PHE A 1 97 ? 6.367 -4.368 1.219 1.00 92.94 97 PHE A CA 1
ATOM 768 C C . PHE A 1 97 ? 5.022 -4.703 1.873 1.00 92.94 97 PHE A C 1
ATOM 770 O O . PHE A 1 97 ? 4.880 -4.609 3.089 1.00 92.94 97 PHE A O 1
ATOM 777 N N . VAL A 1 98 ? 4.037 -5.152 1.089 1.00 92.69 98 VAL A N 1
ATOM 778 C CA . VAL A 1 98 ? 2.710 -5.486 1.623 1.00 92.69 98 VAL A CA 1
ATOM 779 C C . VAL A 1 98 ? 2.788 -6.650 2.612 1.00 92.69 98 VAL A C 1
ATOM 781 O O . VAL A 1 98 ? 2.176 -6.583 3.676 1.00 92.69 98 VAL A O 1
ATOM 784 N N . ALA A 1 99 ? 3.561 -7.694 2.304 1.00 92.38 99 ALA A N 1
ATOM 785 C CA . ALA A 1 99 ? 3.721 -8.842 3.195 1.00 92.38 99 ALA A CA 1
ATOM 786 C C . ALA A 1 99 ? 4.359 -8.460 4.544 1.00 92.38 99 ALA A C 1
ATOM 788 O O . ALA A 1 99 ? 3.969 -8.981 5.591 1.00 92.38 99 ALA A O 1
ATOM 789 N N . GLU A 1 100 ? 5.333 -7.549 4.532 1.00 94.12 100 GLU A N 1
ATOM 790 C CA . GLU A 1 100 ? 5.953 -7.026 5.748 1.00 94.12 100 GLU A CA 1
ATOM 791 C C . GLU A 1 100 ? 4.975 -6.193 6.577 1.00 94.12 100 GLU A C 1
ATOM 793 O O . GLU A 1 100 ? 4.839 -6.432 7.777 1.00 94.12 100 GLU A O 1
ATOM 798 N N . GLU A 1 101 ? 4.245 -5.275 5.948 1.00 93.38 101 GLU A N 1
ATOM 799 C CA . GLU A 1 101 ? 3.305 -4.404 6.655 1.00 93.38 101 GLU A CA 1
ATOM 800 C C . GLU A 1 101 ? 2.116 -5.168 7.240 1.00 93.38 101 GLU A C 1
ATOM 802 O O . GLU A 1 101 ? 1.712 -4.916 8.375 1.00 93.38 101 GLU A O 1
ATOM 807 N N . LEU A 1 102 ? 1.595 -6.164 6.522 1.00 90.81 102 LEU A N 1
ATOM 808 C CA . LEU A 1 102 ? 0.561 -7.054 7.049 1.00 90.81 102 LEU A CA 1
ATOM 809 C C . LEU A 1 102 ? 1.046 -7.798 8.295 1.00 90.81 102 LEU A C 1
ATOM 811 O O . LEU A 1 102 ? 0.355 -7.811 9.314 1.00 90.81 102 LEU A O 1
ATOM 815 N N . ARG A 1 103 ? 2.270 -8.338 8.254 1.00 91.31 103 ARG A N 1
ATOM 816 C CA . ARG A 1 103 ? 2.892 -8.994 9.409 1.00 91.31 103 ARG A CA 1
ATOM 817 C C . ARG A 1 103 ? 3.074 -8.026 10.581 1.00 91.31 103 ARG A C 1
ATOM 819 O O . ARG A 1 103 ? 2.788 -8.410 11.712 1.00 91.31 103 ARG A O 1
ATOM 826 N N . ASN A 1 104 ? 3.511 -6.794 10.322 1.00 91.25 104 ASN A N 1
ATOM 827 C CA . ASN A 1 104 ? 3.700 -5.768 11.352 1.00 91.25 104 ASN A CA 1
ATOM 828 C C . ASN A 1 104 ? 2.379 -5.382 12.032 1.00 91.25 104 ASN A C 1
ATOM 830 O O . ASN A 1 104 ? 2.351 -5.157 13.240 1.00 91.25 104 ASN A O 1
ATOM 834 N N . LEU A 1 105 ? 1.282 -5.342 11.272 1.00 87.75 105 LEU A N 1
ATOM 835 C CA . LEU A 1 105 ? -0.051 -5.046 11.796 1.00 87.75 105 LEU A CA 1
ATOM 836 C C . LEU A 1 105 ? -0.760 -6.279 12.390 1.00 87.75 105 LEU A C 1
ATOM 838 O O . LEU A 1 105 ? -1.820 -6.125 12.991 1.00 87.75 105 LEU A O 1
ATOM 842 N N . GLY A 1 106 ? -0.202 -7.485 12.233 1.00 89.75 106 GLY A N 1
ATOM 843 C CA . GLY A 1 106 ? -0.808 -8.736 12.699 1.00 89.75 106 GLY A CA 1
ATOM 844 C C . GLY A 1 106 ? -1.976 -9.234 11.840 1.00 89.75 106 GLY A C 1
ATOM 845 O O . GLY A 1 106 ? -2.812 -9.980 12.340 1.00 89.75 106 GLY A O 1
ATOM 846 N N . TRP A 1 107 ? -2.040 -8.826 10.570 1.00 87.69 107 TRP A N 1
ATOM 847 C CA . TRP A 1 107 ? -3.078 -9.225 9.615 1.00 87.69 107 TRP A CA 1
ATOM 848 C C . TRP A 1 107 ? -2.539 -10.215 8.586 1.00 87.69 107 TRP A C 1
ATOM 850 O O . TRP A 1 107 ? -1.361 -10.192 8.227 1.00 87.69 107 TRP A O 1
ATOM 860 N N . SER A 1 108 ? -3.417 -11.060 8.054 1.00 87.31 108 SER A N 1
ATOM 861 C CA . SER A 1 108 ? -3.109 -11.921 6.911 1.00 87.31 108 SER A CA 1
ATOM 862 C C . SER A 1 108 ? -3.704 -11.380 5.604 1.00 87.31 108 SER A C 1
ATOM 864 O O . SER A 1 108 ? -4.746 -10.725 5.595 1.00 87.31 108 SER A O 1
ATOM 866 N N . GLU A 1 109 ? -3.069 -11.682 4.465 1.00 83.50 109 GLU A N 1
ATOM 867 C CA . GLU A 1 109 ? -3.620 -11.352 3.140 1.00 83.50 109 GLU A CA 1
ATOM 868 C C . GLU A 1 109 ? -5.089 -11.774 2.942 1.00 83.50 109 GLU A C 1
ATOM 870 O O . GLU A 1 109 ? -5.868 -10.947 2.460 1.00 83.50 109 GLU A O 1
ATOM 875 N N . PRO A 1 110 ? -5.518 -13.013 3.277 1.00 83.62 110 PRO A N 1
ATOM 876 C CA . PRO A 1 110 ? -6.913 -13.408 3.099 1.00 83.62 110 PRO A CA 1
ATOM 877 C C . PRO A 1 110 ? -7.875 -12.605 3.982 1.00 83.62 110 PRO A C 1
ATOM 879 O O . PRO A 1 110 ? -8.969 -12.282 3.523 1.00 83.62 110 PRO A O 1
ATOM 882 N N . GLU A 1 111 ? -7.477 -12.226 5.200 1.00 81.25 111 GLU A N 1
ATOM 883 C CA . GLU A 1 111 ? -8.291 -11.362 6.067 1.00 81.25 111 GLU A CA 1
ATOM 884 C C . GLU A 1 111 ? -8.441 -9.958 5.482 1.00 81.25 111 GLU A C 1
ATOM 886 O O . GLU A 1 111 ? -9.539 -9.408 5.481 1.00 81.25 111 GLU A O 1
ATOM 891 N N . VAL A 1 112 ? -7.368 -9.401 4.916 1.00 83.31 112 VAL A N 1
ATOM 892 C CA . VAL A 1 112 ? -7.411 -8.084 4.265 1.00 83.31 112 VAL A CA 1
ATOM 893 C C . VAL A 1 112 ? -8.208 -8.114 2.963 1.00 83.31 112 VAL A C 1
ATOM 895 O O . VAL A 1 112 ? -8.947 -7.175 2.682 1.00 83.31 112 VAL A O 1
ATOM 898 N N . ARG A 1 113 ? -8.147 -9.203 2.188 1.00 77.88 113 ARG A N 1
ATOM 899 C CA . ARG A 1 113 ? -8.996 -9.373 0.994 1.00 77.88 113 ARG A CA 1
ATOM 900 C C . ARG A 1 113 ? -10.473 -9.563 1.336 1.00 77.88 113 ARG A C 1
ATOM 902 O O . ARG A 1 113 ? -11.329 -9.142 0.564 1.00 77.88 113 ARG A O 1
ATOM 909 N N . ALA A 1 114 ? -10.773 -10.193 2.471 1.00 77.62 114 ALA A N 1
ATOM 910 C CA . ALA A 1 114 ? -12.134 -10.351 2.981 1.00 77.62 114 ALA A CA 1
ATOM 911 C C . ALA A 1 114 ? -12.646 -9.104 3.727 1.00 77.62 114 ALA A C 1
ATOM 913 O O . ALA A 1 114 ? -13.837 -9.011 4.043 1.00 77.62 114 ALA A O 1
ATOM 914 N N . TRP A 1 115 ? -11.765 -8.142 4.013 1.00 73.81 115 TRP A N 1
ATOM 915 C CA . TRP A 1 115 ? -12.101 -6.950 4.773 1.00 73.81 115 TRP A CA 1
ATOM 916 C C . TRP A 1 115 ? -13.139 -6.103 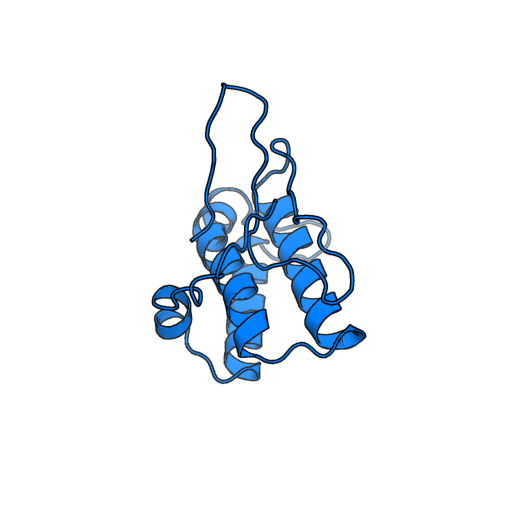4.033 1.00 73.81 115 TRP A C 1
ATOM 918 O O . TRP A 1 115 ? -12.972 -5.705 2.878 1.00 73.81 115 TRP A O 1
ATOM 928 N N . THR A 1 116 ? -14.237 -5.810 4.727 1.00 59.31 116 THR A N 1
ATOM 929 C CA . THR A 1 116 ? -15.333 -4.986 4.216 1.00 59.31 116 THR A CA 1
ATOM 930 C C . THR A 1 116 ? -15.334 -3.658 4.970 1.00 59.31 116 THR A C 1
ATOM 932 O O . THR A 1 116 ? -15.291 -3.676 6.202 1.00 59.31 116 THR A O 1
ATOM 935 N N . PRO A 1 117 ? -15.393 -2.503 4.280 1.00 58.09 117 PRO A N 1
ATOM 936 C CA . PRO A 1 117 ? -15.383 -1.218 4.959 1.00 58.09 117 PRO A CA 1
ATOM 937 C C . PRO A 1 117 ? -16.596 -1.091 5.890 1.00 58.09 117 PRO A C 1
ATOM 939 O O . PRO A 1 117 ? -17.710 -1.447 5.485 1.00 58.09 117 PRO A O 1
ATOM 942 N N . PRO A 1 118 ? -16.429 -0.546 7.109 1.00 57.69 118 PRO A N 1
ATOM 943 C CA . PRO A 1 118 ? -17.574 -0.163 7.918 1.00 57.69 118 PRO A CA 1
ATOM 944 C C . PRO A 1 118 ? -18.386 0.869 7.129 1.00 57.69 118 PRO A C 1
ATOM 946 O O . PRO A 1 118 ? -17.829 1.842 6.611 1.00 57.69 118 PRO A O 1
ATOM 949 N N . GLN A 1 119 ? -19.696 0.639 6.990 1.00 47.59 119 GLN A N 1
ATOM 950 C CA . GLN A 1 119 ? -20.580 1.539 6.251 1.00 47.59 119 GLN A CA 1
ATOM 951 C C . GLN A 1 119 ? -20.423 2.960 6.804 1.00 47.59 119 GLN A C 1
ATOM 953 O O . GLN A 1 119 ? -20.751 3.219 7.963 1.00 47.59 119 GLN A O 1
ATOM 958 N N . SER A 1 120 ? -19.917 3.898 5.994 1.00 46.00 120 SER A N 1
ATOM 959 C CA . SER A 1 120 ? -19.981 5.302 6.384 1.00 46.00 120 SER A CA 1
ATOM 960 C C . SER A 1 120 ? -21.445 5.701 6.381 1.00 46.00 120 SER A C 1
ATOM 962 O O . SER A 1 120 ? -22.117 5.664 5.349 1.00 46.00 120 SER A O 1
ATOM 964 N N . VAL A 1 121 ? -21.955 6.107 7.541 1.00 43.28 121 VAL A N 1
ATOM 965 C CA . VAL A 1 121 ? -23.224 6.826 7.595 1.00 43.28 121 VAL A CA 1
ATOM 966 C C . VAL A 1 121 ? -22.981 8.166 6.902 1.00 43.28 121 VAL A C 1
ATOM 968 O O . VAL A 1 121 ? -22.500 9.126 7.508 1.00 43.28 121 VAL A O 1
ATOM 971 N N . ARG A 1 122 ? -23.257 8.226 5.593 1.00 47.56 122 ARG A N 1
ATOM 972 C CA . ARG A 1 122 ? -23.381 9.483 4.851 1.00 47.56 122 ARG A CA 1
ATOM 973 C C . ARG A 1 122 ? -24.561 10.243 5.442 1.00 47.56 122 ARG A C 1
ATOM 975 O O . ARG A 1 122 ? -25.702 10.070 5.033 1.00 47.56 122 ARG A O 1
ATOM 982 N N . ARG A 1 123 ? -24.278 11.104 6.413 1.00 47.47 123 ARG A N 1
ATOM 983 C CA . ARG A 1 123 ? -25.175 12.193 6.795 1.00 47.47 123 ARG A CA 1
ATOM 984 C C . ARG A 1 123 ? -25.089 13.262 5.710 1.00 47.47 123 ARG A C 1
ATOM 986 O O . ARG A 1 123 ? -24.221 14.126 5.755 1.00 47.47 123 ARG A O 1
ATOM 993 N N . TRP A 1 124 ? -25.947 13.141 4.702 1.00 37.91 124 TRP A N 1
ATOM 994 C CA . TRP A 1 124 ? -26.269 14.248 3.808 1.00 37.91 124 TRP A CA 1
ATOM 995 C C . TRP A 1 124 ? -27.311 15.109 4.535 1.00 37.91 124 TRP A C 1
ATOM 997 O O . TRP A 1 124 ? -28.423 14.651 4.780 1.00 37.91 124 TRP A O 1
ATOM 1007 N N . GLY A 1 125 ? -26.924 16.311 4.952 1.00 50.72 125 GLY A N 1
ATOM 1008 C CA . GLY A 1 125 ? -27.816 17.380 5.416 1.00 50.72 125 GLY A CA 1
ATOM 1009 C C . GLY A 1 125 ? -27.307 18.682 4.790 1.00 50.72 125 GLY A C 1
ATOM 1010 O O . GLY A 1 125 ? -26.093 18.833 4.657 1.00 50.72 125 GLY A O 1
ATOM 1011 N N . ALA A 1 126 ? -28.136 19.604 4.311 1.00 37.50 126 ALA A N 1
ATOM 1012 C CA . ALA A 1 126 ? -29.512 19.931 4.682 1.00 37.50 126 ALA A CA 1
ATOM 1013 C C . ALA A 1 126 ? -30.443 20.077 3.468 1.00 37.50 126 ALA A C 1
ATOM 1015 O O . ALA A 1 126 ? -29.922 20.270 2.346 1.00 37.50 126 ALA A O 1
#